Protein AF-A0A5Q3LCW6-F1 (afdb_monomer)

Nearest PDB structures (foldseek):
  4yyp-assembly1_A  TM=6.235E-01  e=3.602E-01  Homo sapiens
  2n19-assembly1_A  TM=5.054E-01  e=5.782E-01  Homo sapiens
  1q4o-assembly2_B  TM=5.234E-01  e=6.771E-01  Homo sapiens
  3p37-assembly3_C  TM=4.662E-01  e=5.782E-01  Homo sapiens
  4by2-assembly1_A  TM=3.490E-01  e=5.267E+00  Drosophila melanogaster

Secondary structure (DSSP, 8-state):
-------------------------------TTT--EEEEEETTEEEEEEEE-STT-EEEEEETTEEEEEEEEEE-SSEEEEE-TTS-EEEEETTTTEEEEE-TTPPPEEEEEEEEEE-

Sequence (119 aa):
MLNALKYGAMISFVSLFLLGTPSTTDAQVVNGYSVKTVVYSSGNTLAGVFMQVDNAGNWVESNSDGRHTFRETGRDEWSVYLLKSDGARIQLDLHTKNITITGYGNRPEVLYKVMKSFK

Foldseek 3Di:
DDDDDDDDDDDDPPPPPPPPPPPPPVPPDDAQVHWAKWWWDQPPHGFWMWGNPDPQQWIWIQGPVGIFIWGWPDTDRFWTWTAGPQGKIWICGNPVQFIWIDHDVGDIDTGIGTDDTDD

Radius of gyration: 27.97 Å; Cα contacts (8 Å, |Δi|>4): 221; chains: 1; bounding box: 71×65×67 Å

Solvent-accessible surface area (backbone atoms only — not comparable to full-atom values): 7016 Å² total; per-residue (Å²): 141,84,90,81,81,87,86,76,80,90,74,81,79,79,81,74,75,77,74,72,69,77,76,72,71,66,80,69,76,68,32,23,79,53,49,32,32,40,33,28,17,52,84,96,41,84,47,36,36,40,34,53,79,49,94,87,37,39,34,34,39,45,42,90,93,43,79,48,63,30,39,54,79,50,64,43,74,39,27,36,32,32,37,31,94,89,54,38,33,38,38,46,29,68,74,85,29,36,27,30,40,25,50,79,95,51,72,76,42,80,70,34,35,56,75,49,70,35,102

Mean predicted aligned error: 11.09 Å

pLDDT: mean 84.41, std 20.57, range [36.34, 98.75]

Structure (mmCIF, N/CA/C/O backbone):
data_AF-A0A5Q3LC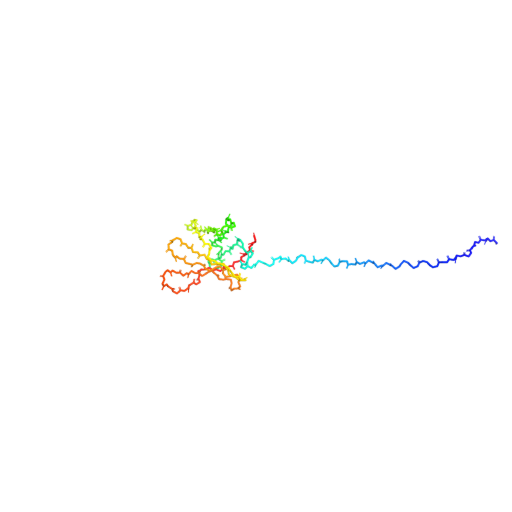W6-F1
#
_entry.id   AF-A0A5Q3LCW6-F1
#
loop_
_atom_site.group_PDB
_atom_site.id
_atom_site.type_symbol
_atom_site.label_atom_id
_atom_site.label_alt_id
_atom_site.label_comp_id
_atom_site.label_asym_id
_atom_site.label_entity_id
_atom_site.label_seq_id
_atom_site.pdbx_PDB_ins_code
_atom_site.Cartn_x
_atom_site.Cartn_y
_atom_site.Cartn_z
_atom_site.occupancy
_atom_site.B_iso_or_equiv
_atom_site.auth_seq_id
_atom_site.auth_comp_id
_atom_site.auth_asym_id
_atom_site.auth_atom_id
_atom_site.pdbx_PDB_model_num
ATOM 1 N N . MET A 1 1 ? -55.762 47.168 53.982 1.00 45.03 1 MET A N 1
ATOM 2 C CA . MET A 1 1 ? -56.514 47.283 52.716 1.00 45.03 1 MET A CA 1
ATOM 3 C C . MET A 1 1 ? -55.524 47.619 51.613 1.00 45.03 1 MET A C 1
ATOM 5 O O . MET A 1 1 ? -54.950 48.696 51.662 1.00 45.03 1 MET A O 1
ATOM 9 N N . LEU A 1 2 ? -55.274 46.693 50.684 1.00 36.34 2 LEU A N 1
ATOM 10 C CA . LEU A 1 2 ? -54.561 46.959 49.431 1.00 36.34 2 LEU A CA 1
ATOM 11 C C . LEU A 1 2 ? -55.060 45.957 48.376 1.00 36.34 2 LEU A C 1
ATOM 13 O O . LEU A 1 2 ? -55.075 44.753 48.623 1.00 36.34 2 LEU A O 1
ATOM 17 N N . ASN A 1 3 ? -55.535 46.482 47.249 1.00 43.91 3 ASN A N 1
ATOM 18 C CA . ASN A 1 3 ? -56.055 45.742 46.100 1.00 43.91 3 ASN A CA 1
ATOM 19 C C . ASN A 1 3 ? -54.913 45.174 45.249 1.00 43.91 3 ASN A C 1
ATOM 21 O O . ASN A 1 3 ? -53.976 45.912 44.961 1.00 43.91 3 ASN A O 1
ATOM 25 N N . ALA A 1 4 ? -55.067 43.950 44.729 1.00 41.31 4 ALA A N 1
ATOM 26 C CA . ALA A 1 4 ? -54.563 43.577 43.4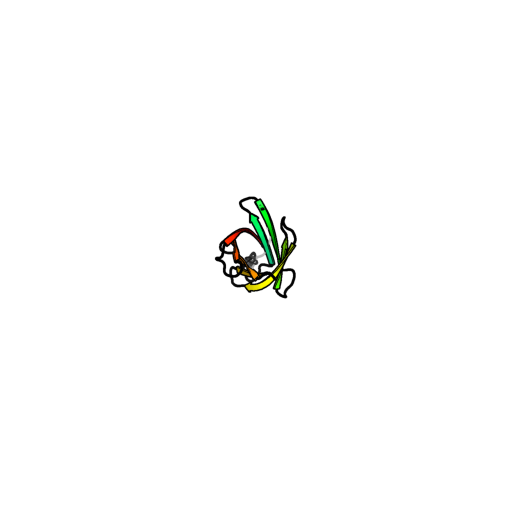02 1.00 41.31 4 ALA A CA 1
ATOM 27 C C . ALA A 1 4 ? -55.208 42.271 42.884 1.00 41.31 4 ALA A C 1
ATOM 29 O O . ALA A 1 4 ? -54.920 41.179 43.356 1.00 41.31 4 ALA A O 1
ATOM 30 N N . LEU A 1 5 ? -56.118 42.458 41.924 1.00 39.19 5 LEU A N 1
ATOM 31 C CA . LEU A 1 5 ? -56.263 41.771 40.630 1.00 39.19 5 LEU A CA 1
ATOM 32 C C . LEU A 1 5 ? -56.087 40.239 40.537 1.00 39.19 5 LEU A C 1
ATOM 34 O O . LEU A 1 5 ? -55.025 39.663 40.739 1.00 39.19 5 LEU A O 1
ATOM 38 N N . LYS A 1 6 ? -57.179 39.618 40.077 1.00 51.25 6 LYS A N 1
ATOM 39 C CA . LYS A 1 6 ? -57.312 38.233 39.621 1.00 51.25 6 LYS A CA 1
ATOM 40 C C . LYS A 1 6 ? -56.364 37.967 38.441 1.00 51.25 6 LYS A C 1
ATOM 42 O O . LYS A 1 6 ? -56.550 38.550 37.375 1.00 51.25 6 LYS A O 1
ATOM 47 N N . TYR A 1 7 ? -55.399 37.063 38.608 1.00 49.91 7 TYR A N 1
ATOM 48 C CA . TYR A 1 7 ? -54.590 36.547 37.502 1.00 49.91 7 TYR A CA 1
ATOM 49 C C . TYR A 1 7 ? -55.342 35.422 36.789 1.00 49.91 7 TYR A C 1
ATOM 51 O O . TYR A 1 7 ? -55.574 34.350 37.347 1.00 49.91 7 TYR A O 1
ATOM 59 N N .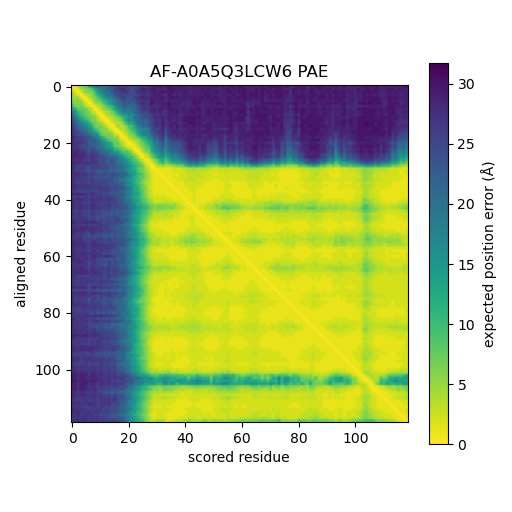 GLY A 1 8 ? -55.759 35.709 35.558 1.00 42.91 8 GLY A N 1
ATOM 60 C CA . GLY A 1 8 ? -56.212 34.725 34.588 1.00 42.91 8 GLY A CA 1
ATOM 61 C C . GLY A 1 8 ? -55.056 34.191 33.737 1.00 42.91 8 GLY A C 1
ATOM 62 O O . GLY A 1 8 ? -54.028 34.844 33.590 1.00 42.91 8 GLY A O 1
ATOM 63 N N . ALA A 1 9 ? -55.320 33.025 33.145 1.00 44.75 9 ALA A N 1
ATOM 64 C CA . ALA A 1 9 ? -54.594 32.346 32.071 1.00 44.75 9 ALA A CA 1
ATOM 65 C C . ALA A 1 9 ? -53.215 31.742 32.410 1.00 44.75 9 ALA A C 1
ATOM 67 O O . ALA A 1 9 ? -52.164 32.369 32.326 1.00 44.75 9 ALA A O 1
ATOM 68 N N . MET A 1 10 ? -53.256 30.434 32.681 1.00 47.50 10 MET A N 1
ATOM 69 C CA . MET A 1 10 ? -52.158 29.489 32.486 1.00 47.50 10 MET A CA 1
ATOM 70 C C . MET A 1 10 ? -51.644 29.559 31.042 1.00 47.50 10 MET A C 1
ATOM 72 O O . MET A 1 10 ? -52.372 29.201 30.118 1.00 47.50 10 MET A O 1
ATOM 76 N N . ILE A 1 11 ? -50.381 29.939 30.849 1.00 48.91 11 ILE A N 1
ATOM 77 C CA . ILE A 1 11 ? -49.639 29.611 29.628 1.00 48.91 11 ILE A CA 1
ATOM 78 C C . ILE A 1 11 ? -48.552 28.623 30.030 1.00 48.91 11 ILE A C 1
ATOM 80 O O . ILE A 1 11 ? -47.530 28.972 30.617 1.00 48.91 11 ILE A O 1
ATOM 84 N N . SER A 1 12 ? -48.838 27.355 29.751 1.00 43.88 12 SER A N 1
ATOM 85 C CA . SER A 1 12 ? -47.869 26.273 29.780 1.00 43.88 12 SER A CA 1
ATOM 86 C C . SER A 1 12 ? -46.845 26.529 28.675 1.00 43.88 12 SER A C 1
ATOM 88 O O . SER A 1 12 ? -47.171 26.448 27.492 1.00 43.88 12 SER A O 1
ATOM 90 N N . PHE A 1 13 ? -45.607 26.851 29.043 1.00 44.41 13 PHE A N 1
ATOM 91 C CA . PHE A 1 13 ? -44.488 26.704 28.121 1.00 44.41 13 PHE A CA 1
ATOM 92 C C . PHE A 1 13 ? -44.123 25.222 28.092 1.00 44.41 13 PHE A C 1
ATOM 94 O O . PHE A 1 13 ? -43.358 24.732 28.922 1.00 44.41 13 PHE A O 1
ATOM 101 N N . VAL A 1 14 ? -44.709 24.488 27.146 1.00 41.94 14 VAL A N 1
ATOM 102 C CA . VAL A 1 14 ? -44.170 23.192 26.736 1.00 41.94 14 VAL A CA 1
ATOM 103 C C . VAL A 1 14 ? -42.844 23.484 26.044 1.00 41.94 14 VAL A C 1
ATOM 105 O O . VAL A 1 14 ? -42.789 23.771 24.850 1.00 41.94 14 VAL A O 1
ATOM 108 N N . SER A 1 15 ? -41.763 23.457 26.816 1.00 52.25 15 SER A N 1
ATOM 109 C CA . SER A 1 15 ? -40.411 23.413 26.278 1.00 52.25 15 SER A CA 1
ATOM 110 C C . SER A 1 15 ? -40.198 22.046 25.639 1.00 52.25 15 SER A C 1
ATOM 112 O O . SER A 1 15 ? -39.693 21.128 26.279 1.00 52.25 15 SER A O 1
ATOM 114 N N . LEU A 1 16 ? -40.585 21.899 24.374 1.00 45.72 16 LEU A N 1
ATOM 115 C CA . LEU A 1 16 ? -40.095 20.807 23.546 1.00 45.72 16 LEU A CA 1
ATOM 116 C C . LEU A 1 16 ? -38.872 21.316 22.788 1.00 45.72 16 LEU A C 1
ATOM 118 O O . LEU A 1 16 ? -38.945 21.718 21.629 1.00 45.72 16 LEU A O 1
ATOM 122 N N . PHE A 1 17 ? -37.729 21.321 23.473 1.00 51.44 17 PHE A N 1
ATOM 123 C CA . PHE A 1 17 ? -36.454 21.294 22.773 1.00 51.44 17 PHE A CA 1
ATOM 124 C C . PHE A 1 17 ? -36.437 19.965 22.013 1.00 51.44 17 PHE A C 1
ATOM 126 O O . PHE A 1 17 ? -36.264 18.906 22.618 1.00 51.44 17 PHE A O 1
ATOM 133 N N . LEU A 1 18 ? -36.657 19.994 20.694 1.00 51.75 18 LEU A N 1
ATOM 134 C CA . LEU A 1 18 ? -36.159 18.916 19.853 1.00 51.75 18 LEU A CA 1
ATOM 135 C C . LEU A 1 18 ? -34.642 18.934 20.036 1.00 51.75 18 LEU A C 1
ATOM 137 O O . LEU A 1 18 ? -33.936 19.725 19.413 1.00 51.75 18 LEU A O 1
ATOM 141 N N . LEU A 1 19 ? -34.141 18.073 20.921 1.00 53.91 19 LEU A N 1
ATOM 142 C CA . LEU A 1 19 ? -32.777 17.591 20.830 1.00 53.91 19 LEU A CA 1
ATOM 143 C C . LEU A 1 19 ? -32.715 16.852 19.496 1.00 53.91 19 LEU A C 1
ATOM 145 O O . LEU A 1 19 ? -32.978 15.654 19.420 1.00 53.91 19 LEU A O 1
ATOM 149 N N . GLY A 1 20 ? -32.424 17.588 18.423 1.00 56.59 20 GLY A N 1
ATOM 150 C CA . GLY A 1 20 ? -31.795 16.990 17.267 1.00 56.59 20 GLY A CA 1
ATOM 151 C C . GLY A 1 20 ? -30.554 16.316 17.817 1.00 56.59 20 GLY A C 1
ATOM 152 O O . GLY A 1 20 ? -29.602 16.992 18.208 1.00 56.59 20 GLY A O 1
ATOM 153 N N . THR A 1 21 ? -30.601 14.993 17.957 1.00 65.19 21 THR A N 1
ATOM 154 C CA . THR A 1 21 ? -29.394 14.216 18.200 1.00 65.19 21 THR A CA 1
ATOM 155 C C . THR A 1 21 ? -28.411 14.672 17.134 1.00 65.19 21 THR A C 1
ATOM 157 O O . THR A 1 21 ? -28.810 14.673 15.961 1.00 65.19 21 THR A O 1
ATOM 160 N N . PRO A 1 22 ? -27.186 15.107 17.478 1.00 60.41 22 PRO A N 1
ATOM 161 C CA . PRO A 1 22 ? -26.196 15.324 16.445 1.00 60.41 22 PRO A CA 1
ATOM 162 C C . PRO A 1 22 ? -26.150 14.019 15.662 1.00 60.41 22 PRO A C 1
ATOM 164 O O . PRO A 1 22 ? -25.878 12.963 16.238 1.00 60.41 22 PRO A O 1
ATOM 167 N N . SER A 1 23 ? -26.511 14.069 14.378 1.00 50.25 23 SER A N 1
ATOM 168 C CA . SER A 1 23 ? -26.178 12.995 13.461 1.00 50.25 23 SER A CA 1
ATOM 169 C C . SER A 1 23 ? -24.676 12.885 13.595 1.00 50.25 23 SER A C 1
ATOM 171 O O . SER A 1 23 ? -23.955 13.798 13.190 1.00 50.25 23 SER A O 1
ATOM 173 N N . THR A 1 24 ? -24.214 11.856 14.297 1.00 44.69 24 THR A N 1
ATOM 174 C CA . THR A 1 24 ? -22.803 11.537 14.339 1.00 44.69 24 THR A CA 1
ATOM 175 C C . THR A 1 24 ? -22.486 11.314 12.878 1.00 44.69 24 THR A C 1
ATOM 177 O O . THR A 1 24 ? -22.959 10.341 12.295 1.00 44.69 24 THR A O 1
ATOM 180 N N . THR A 1 25 ? -21.850 12.294 12.235 1.00 46.66 25 THR A N 1
ATOM 181 C CA . THR A 1 25 ? -21.276 12.093 10.918 1.00 46.66 25 THR A CA 1
ATOM 182 C C . THR A 1 25 ? -20.427 10.861 11.113 1.00 46.66 25 THR A C 1
ATOM 184 O O . THR A 1 25 ? -19.483 10.911 11.906 1.00 46.66 25 THR A O 1
ATOM 187 N N . ASP A 1 26 ? -20.875 9.748 10.529 1.00 47.59 26 ASP A N 1
ATOM 188 C CA . ASP A 1 26 ? -20.173 8.479 10.531 1.00 47.59 26 ASP A CA 1
ATOM 189 C C . ASP A 1 26 ? -18.700 8.829 10.372 1.00 47.59 26 ASP A C 1
ATOM 191 O O . ASP A 1 26 ? -18.350 9.569 9.444 1.00 47.59 26 ASP A O 1
ATOM 195 N N . ALA A 1 27 ? -17.873 8.471 11.355 1.00 56.81 27 ALA A N 1
ATOM 196 C CA . ALA A 1 27 ? -16.442 8.699 11.282 1.00 56.81 27 ALA A CA 1
ATOM 197 C C . ALA A 1 27 ? -15.977 7.833 10.117 1.00 56.81 27 ALA A C 1
ATOM 199 O O . ALA A 1 27 ? -15.698 6.654 10.298 1.00 56.81 27 ALA A O 1
ATOM 200 N N . GLN A 1 28 ? -16.077 8.398 8.911 1.00 61.53 28 GLN A N 1
ATOM 201 C CA . GLN A 1 28 ? -16.490 7.642 7.744 1.00 61.53 28 GLN A CA 1
ATOM 202 C C . GLN A 1 28 ? -15.481 6.514 7.563 1.00 61.53 28 GLN A C 1
ATOM 204 O O . GLN A 1 28 ? -14.304 6.788 7.299 1.00 61.53 28 GLN A O 1
ATOM 209 N N . VAL A 1 29 ? -15.915 5.271 7.778 1.00 83.56 29 VAL A N 1
ATOM 210 C CA . VAL A 1 29 ? -15.003 4.127 7.891 1.00 83.56 29 VAL A CA 1
ATOM 211 C C . VAL A 1 29 ? -14.144 4.063 6.627 1.00 83.56 29 VAL A C 1
ATOM 213 O O . VAL A 1 29 ? -14.648 4.207 5.510 1.00 83.56 29 VAL A O 1
ATOM 216 N N . VAL A 1 30 ? -12.824 3.951 6.794 1.00 93.50 30 VAL A N 1
ATOM 217 C CA . VAL A 1 30 ? -11.904 3.788 5.661 1.00 93.50 30 VAL A CA 1
ATOM 218 C C . VAL A 1 30 ? -11.912 2.319 5.264 1.00 93.50 30 VAL A C 1
ATOM 220 O O . VAL A 1 30 ? -11.603 1.450 6.077 1.00 93.50 30 VAL A O 1
ATOM 223 N N . ASN A 1 31 ? -12.276 2.057 4.016 1.00 95.31 31 ASN A N 1
ATOM 224 C CA . ASN A 1 31 ? -12.453 0.723 3.452 1.00 95.31 31 ASN A CA 1
ATOM 225 C C . ASN A 1 31 ? -11.862 0.666 2.032 1.00 95.31 31 ASN A C 1
ATOM 227 O O . ASN A 1 31 ? -11.322 1.667 1.556 1.00 95.31 31 ASN A O 1
ATOM 231 N N . GLY A 1 32 ? -11.952 -0.478 1.349 1.00 96.12 32 GLY A N 1
ATOM 232 C CA . GLY A 1 32 ? -11.341 -0.651 0.026 1.00 96.12 32 GLY A CA 1
ATOM 233 C C . GLY A 1 32 ? -11.841 0.371 -1.002 1.00 96.12 32 GLY A C 1
ATOM 234 O O . GLY A 1 32 ? -11.042 0.924 -1.754 1.00 96.12 32 GLY A O 1
ATOM 235 N N . TYR A 1 33 ? -13.122 0.753 -0.954 1.00 95.56 33 TYR A N 1
ATOM 236 C CA . TYR A 1 33 ? -13.695 1.776 -1.841 1.00 95.56 33 TYR A CA 1
ATOM 237 C C . TYR A 1 33 ? -13.190 3.195 -1.594 1.00 95.56 33 TYR A C 1
ATOM 239 O O . TYR A 1 33 ? -13.154 3.998 -2.522 1.00 95.56 33 TYR A O 1
ATOM 247 N N . SER A 1 34 ? -12.824 3.523 -0.357 1.00 95.62 34 SER A N 1
ATOM 248 C CA . SER A 1 34 ? -12.559 4.906 0.037 1.00 95.62 34 SER A CA 1
ATOM 249 C C . SER A 1 34 ? -11.113 5.204 0.414 1.00 95.62 34 SER A C 1
ATOM 251 O O . SER A 1 34 ? -10.752 6.372 0.545 1.00 95.62 34 SER A O 1
ATOM 253 N N . VAL A 1 35 ? -10.280 4.178 0.583 1.00 97.38 35 VAL A N 1
ATOM 254 C CA . VAL A 1 35 ? -8.874 4.350 0.935 1.00 97.38 35 VAL A CA 1
ATOM 255 C C . VAL A 1 35 ? -8.086 4.999 -0.198 1.00 97.38 35 VAL A C 1
ATOM 257 O O . VAL A 1 35 ? -8.202 4.612 -1.364 1.00 97.38 35 VAL A O 1
ATOM 260 N N . LYS A 1 36 ? -7.238 5.953 0.185 1.00 97.94 36 LYS A N 1
ATOM 261 C CA . LYS A 1 36 ? -6.221 6.572 -0.671 1.00 97.94 36 LYS A CA 1
ATOM 262 C C . LYS A 1 36 ? -4.823 6.507 -0.086 1.00 97.94 36 LYS A C 1
ATOM 264 O O . LYS A 1 36 ? -3.864 6.681 -0.820 1.00 97.94 36 LYS A O 1
ATOM 269 N N . THR A 1 37 ? -4.680 6.254 1.212 1.00 98.31 37 THR A N 1
ATOM 270 C CA . THR A 1 37 ? -3.367 6.103 1.850 1.00 98.31 37 THR A CA 1
ATOM 271 C C . THR A 1 37 ? -3.362 4.895 2.775 1.00 98.31 37 THR A C 1
ATOM 273 O O . THR A 1 37 ? -4.283 4.739 3.575 1.00 98.31 37 THR A O 1
ATOM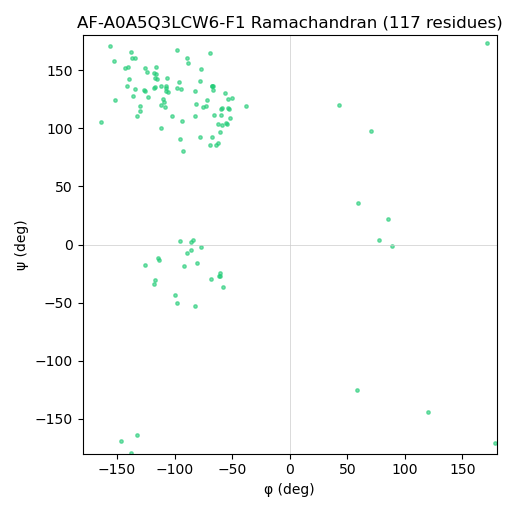 276 N N . VAL A 1 38 ? -2.317 4.068 2.703 1.00 98.50 38 VAL A N 1
ATOM 277 C CA . VAL A 1 38 ? -2.097 2.897 3.564 1.00 98.50 38 VAL A CA 1
ATOM 278 C C . VAL A 1 38 ? -0.682 2.948 4.125 1.00 98.50 38 VAL A C 1
ATOM 280 O O . VAL A 1 38 ? 0.288 2.833 3.385 1.00 98.50 38 VAL A O 1
ATOM 283 N N . VAL A 1 39 ? -0.565 3.106 5.440 1.00 98.44 39 VAL A N 1
ATOM 284 C CA . VAL A 1 39 ? 0.705 3.059 6.175 1.00 98.44 39 VAL A CA 1
ATOM 285 C C . VAL A 1 39 ? 0.917 1.645 6.696 1.00 98.44 39 VAL A C 1
ATOM 287 O O . VAL A 1 39 ? -0.009 1.068 7.275 1.00 98.44 39 VAL A O 1
ATOM 290 N N . TYR A 1 40 ? 2.120 1.097 6.530 1.00 98.44 40 TYR A N 1
ATOM 291 C CA . TYR A 1 40 ? 2.407 -0.294 6.870 1.00 98.44 40 TYR A CA 1
ATOM 292 C C . TYR A 1 40 ? 3.716 -0.491 7.642 1.00 98.44 40 TYR A C 1
ATOM 294 O O . TYR A 1 40 ? 4.615 0.354 7.624 1.00 98.44 40 TYR A O 1
ATOM 302 N N . SER A 1 41 ? 3.821 -1.639 8.314 1.00 97.62 41 SER A N 1
ATOM 303 C CA . SER A 1 41 ? 5.015 -2.084 9.031 1.00 97.62 41 SER A CA 1
ATOM 304 C C . SER A 1 41 ? 5.614 -3.363 8.453 1.00 97.62 41 SER A C 1
ATOM 306 O O . SER A 1 41 ? 4.909 -4.219 7.912 1.00 97.62 41 SER A O 1
ATOM 308 N N . SER A 1 42 ? 6.924 -3.508 8.644 1.00 94.56 42 SER A N 1
ATOM 309 C CA . SER A 1 42 ? 7.632 -4.785 8.576 1.00 94.56 42 SER A CA 1
ATOM 310 C C . SER A 1 42 ? 7.899 -5.233 10.012 1.00 94.56 42 SER A C 1
ATOM 312 O O . SER A 1 42 ? 8.610 -4.565 10.768 1.00 94.56 42 SER A O 1
ATOM 314 N N . GLY A 1 43 ? 7.222 -6.299 10.445 1.00 90.75 43 GLY A N 1
ATOM 315 C CA . GLY A 1 43 ? 7.122 -6.629 11.868 1.00 90.75 43 GLY A CA 1
ATOM 316 C C . GLY A 1 43 ? 6.499 -5.477 12.669 1.00 90.75 43 GLY A C 1
ATOM 317 O O . GLY A 1 43 ? 5.417 -4.992 12.332 1.00 90.75 43 GLY A O 1
ATOM 318 N N . ASN A 1 44 ? 7.202 -5.021 13.709 1.00 89.12 44 ASN A N 1
ATOM 319 C CA . ASN A 1 44 ? 6.754 -3.937 14.595 1.00 89.12 44 ASN A CA 1
ATOM 320 C C . ASN A 1 44 ? 7.294 -2.550 14.202 1.00 89.12 44 ASN A C 1
ATOM 322 O O . ASN A 1 44 ? 7.039 -1.576 14.908 1.00 89.12 44 ASN A O 1
ATOM 326 N N . THR A 1 45 ? 8.034 -2.448 13.096 1.00 94.19 45 THR A N 1
ATOM 327 C CA . THR A 1 45 ? 8.676 -1.201 12.669 1.00 94.19 45 THR A CA 1
ATOM 328 C C . THR A 1 45 ? 7.960 -0.623 11.458 1.00 94.19 45 THR A C 1
ATOM 330 O O . THR A 1 45 ? 7.697 -1.330 10.485 1.00 94.19 45 THR A O 1
ATOM 333 N N . LEU A 1 46 ? 7.657 0.676 11.511 1.00 96.44 46 LEU A N 1
ATOM 334 C CA . LEU A 1 46 ? 7.122 1.431 10.379 1.00 96.44 46 LEU A CA 1
ATOM 335 C C . LEU A 1 46 ? 8.042 1.264 9.160 1.00 96.44 46 LEU A C 1
ATOM 337 O O . LEU A 1 46 ? 9.234 1.541 9.262 1.00 96.44 46 LEU A O 1
ATOM 341 N N . ALA A 1 47 ? 7.491 0.818 8.031 1.00 97.06 47 ALA A N 1
ATOM 342 C CA . ALA A 1 47 ? 8.284 0.447 6.857 1.00 97.06 47 ALA A CA 1
ATOM 343 C C . ALA A 1 47 ? 7.983 1.305 5.623 1.00 97.06 47 ALA A C 1
ATOM 345 O O . ALA A 1 47 ? 8.898 1.609 4.860 1.00 97.06 47 ALA A O 1
ATOM 346 N N . GLY A 1 48 ? 6.738 1.748 5.439 1.00 98.25 48 GLY A N 1
ATOM 347 C CA . GLY A 1 48 ? 6.413 2.583 4.291 1.00 98.25 48 GLY A CA 1
ATOM 348 C C . GLY A 1 48 ? 4.950 2.979 4.186 1.00 98.25 48 GLY A C 1
ATOM 349 O O . GLY A 1 48 ? 4.144 2.788 5.106 1.00 98.25 48 GLY A O 1
ATOM 350 N N . VAL A 1 49 ? 4.628 3.575 3.040 1.00 98.56 49 VAL A N 1
ATOM 351 C CA . VAL A 1 49 ? 3.295 4.078 2.713 1.00 98.56 49 VAL A CA 1
ATOM 352 C C . VAL A 1 49 ? 2.955 3.824 1.248 1.00 98.56 49 VAL A C 1
ATOM 354 O O . VAL A 1 49 ? 3.770 4.084 0.368 1.00 98.56 49 VAL A O 1
ATOM 357 N N . PHE A 1 50 ? 1.732 3.363 0.994 1.00 98.75 50 PHE A N 1
ATOM 358 C CA . PHE A 1 50 ? 1.085 3.428 -0.316 1.00 98.75 50 PHE A CA 1
ATOM 359 C C . PHE A 1 50 ? 0.158 4.641 -0.360 1.00 98.75 50 PHE A C 1
ATOM 361 O O . PHE A 1 50 ? -0.619 4.8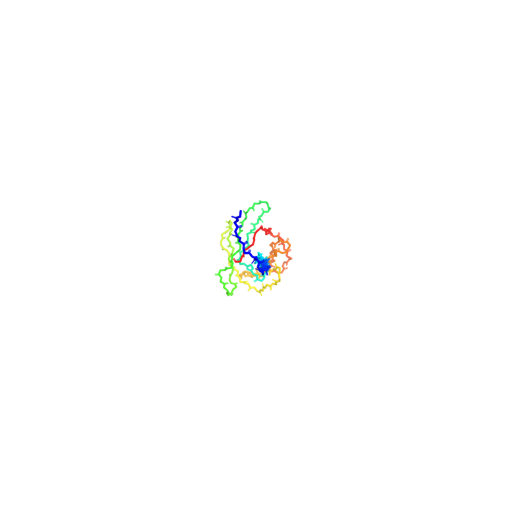50 0.572 1.00 98.75 50 PHE A O 1
ATOM 368 N N . MET A 1 51 ? 0.209 5.413 -1.441 1.00 98.62 51 MET A N 1
ATOM 369 C CA . MET A 1 51 ? -0.625 6.593 -1.657 1.00 98.62 51 MET A CA 1
ATOM 370 C C . MET A 1 51 ? -1.168 6.620 -3.086 1.00 98.62 51 MET A C 1
ATOM 372 O O . MET A 1 51 ? -0.407 6.529 -4.051 1.00 98.62 51 MET A O 1
ATOM 376 N N . GLN A 1 52 ? -2.481 6.777 -3.219 1.00 98.38 52 GLN A N 1
ATOM 377 C CA . GLN A 1 52 ? -3.148 7.048 -4.481 1.00 98.38 52 GLN A CA 1
ATOM 378 C C . GLN A 1 52 ? -2.855 8.492 -4.882 1.00 98.38 52 GLN A C 1
ATOM 380 O O . GLN A 1 52 ? -3.181 9.424 -4.148 1.00 98.38 52 GLN A O 1
ATOM 385 N N . VAL A 1 53 ? -2.216 8.683 -6.033 1.00 97.25 53 VAL A N 1
ATOM 386 C CA . VAL A 1 53 ? -1.773 10.014 -6.473 1.00 97.25 53 VAL A CA 1
ATOM 387 C C . VAL A 1 53 ? -2.807 10.732 -7.334 1.00 97.25 53 VAL A C 1
ATOM 389 O O . VAL A 1 53 ? -2.747 11.952 -7.457 1.00 97.25 53 VAL A O 1
ATOM 392 N N . ASP A 1 54 ? -3.765 10.002 -7.906 1.00 94.06 54 ASP A N 1
ATOM 393 C CA . ASP A 1 54 ? -4.860 10.564 -8.691 1.00 94.06 54 ASP A CA 1
ATOM 394 C C . ASP A 1 54 ? -6.101 9.653 -8.734 1.00 94.06 54 ASP A C 1
ATOM 396 O O . ASP A 1 54 ? -6.088 8.486 -8.334 1.00 94.06 54 ASP A O 1
ATOM 400 N N . ASN A 1 55 ? -7.196 10.191 -9.273 1.00 91.88 55 ASN A N 1
ATOM 401 C CA . ASN A 1 55 ? -8.442 9.447 -9.473 1.00 91.88 55 ASN A CA 1
ATOM 402 C C . ASN A 1 55 ? -8.394 8.489 -10.681 1.00 91.88 55 ASN A C 1
ATOM 404 O O . ASN A 1 55 ? -9.372 7.793 -10.929 1.00 91.88 55 ASN A O 1
ATOM 408 N N . ALA A 1 56 ? -7.289 8.447 -11.436 1.00 92.56 56 ALA A N 1
ATOM 409 C CA . ALA A 1 56 ? -7.106 7.521 -12.556 1.00 92.56 56 ALA A CA 1
ATOM 410 C C . ALA A 1 56 ? -6.560 6.153 -12.103 1.00 92.56 56 ALA A C 1
ATOM 412 O O . ALA A 1 56 ? -6.323 5.278 -12.935 1.00 92.56 56 ALA A O 1
ATOM 413 N N . GLY A 1 57 ? -6.371 5.962 -10.792 1.00 95.12 57 GLY A N 1
ATOM 414 C CA . GLY A 1 57 ? -5.912 4.703 -10.212 1.00 95.12 57 GLY A CA 1
ATOM 415 C C . GLY A 1 57 ? -4.392 4.565 -10.200 1.00 95.12 57 GLY A C 1
ATOM 416 O O . GLY A 1 57 ? -3.886 3.446 -10.136 1.00 95.12 57 GLY A O 1
ATOM 417 N N . ASN A 1 58 ? -3.640 5.666 -10.267 1.00 98.19 58 ASN A N 1
ATOM 418 C CA . ASN A 1 58 ? -2.195 5.608 -10.076 1.00 98.19 58 ASN A CA 1
ATOM 419 C C . ASN A 1 58 ? -1.859 5.612 -8.581 1.00 98.19 58 ASN A C 1
ATOM 421 O O . ASN A 1 58 ? -2.340 6.450 -7.815 1.00 98.19 58 ASN A O 1
ATOM 425 N N . TRP A 1 59 ? -0.993 4.686 -8.177 1.00 98.75 59 TRP A N 1
ATOM 426 C CA . TRP A 1 59 ? -0.527 4.532 -6.804 1.00 98.75 59 TRP A CA 1
ATOM 427 C C . TRP A 1 59 ? 0.993 4.596 -6.734 1.00 98.75 59 TRP A C 1
ATOM 429 O O . TRP A 1 59 ? 1.708 4.179 -7.649 1.00 98.75 59 TRP A O 1
ATOM 439 N N . VAL A 1 60 ? 1.487 5.114 -5.616 1.00 98.62 60 VAL A N 1
ATOM 440 C CA . VAL A 1 60 ? 2.907 5.206 -5.299 1.00 98.62 60 VAL A CA 1
ATOM 441 C C . VAL A 1 60 ? 3.162 4.561 -3.952 1.00 98.62 60 VAL A C 1
ATOM 443 O O . VAL A 1 60 ? 2.487 4.881 -2.980 1.00 98.62 60 VAL A O 1
ATOM 446 N N . GLU A 1 61 ? 4.176 3.711 -3.889 1.00 98.56 61 GLU A N 1
ATOM 447 C CA . GLU A 1 61 ? 4.788 3.288 -2.636 1.00 98.56 61 GLU A CA 1
ATOM 448 C C . GLU A 1 61 ? 6.024 4.140 -2.355 1.00 98.56 61 GLU A C 1
ATOM 450 O O . GLU A 1 61 ? 6.784 4.468 -3.270 1.00 98.56 61 GLU A O 1
ATOM 455 N N . SER A 1 62 ? 6.224 4.517 -1.098 1.00 98.44 62 SER A N 1
ATOM 456 C CA . SER A 1 62 ? 7.461 5.125 -0.607 1.00 98.44 62 SER A CA 1
ATOM 457 C C . SER A 1 62 ? 7.918 4.387 0.645 1.00 98.44 62 SER A C 1
ATOM 459 O O . SER A 1 62 ? 7.188 4.332 1.637 1.00 98.44 62 SER A O 1
ATOM 461 N N . ASN A 1 63 ? 9.112 3.806 0.576 1.00 97.00 63 ASN A N 1
ATOM 462 C CA . ASN A 1 63 ? 9.726 3.003 1.631 1.00 97.00 63 ASN A CA 1
ATOM 463 C C . ASN A 1 63 ? 11.258 3.190 1.618 1.00 97.00 63 ASN A C 1
ATOM 465 O O . ASN A 1 63 ? 11.771 4.092 0.950 1.00 97.00 63 ASN A O 1
ATOM 469 N N . SER A 1 64 ? 11.996 2.367 2.369 1.00 95.19 64 SER A N 1
ATOM 470 C CA . SER A 1 64 ? 13.467 2.419 2.425 1.00 95.19 64 SER A CA 1
ATOM 471 C C . SER A 1 64 ? 14.157 2.164 1.084 1.00 95.19 64 SER A C 1
ATOM 473 O O . SER A 1 64 ? 15.259 2.663 0.868 1.00 95.19 64 SER A O 1
ATOM 475 N N . ASP A 1 65 ? 13.513 1.411 0.193 1.00 93.19 65 ASP A N 1
ATOM 476 C CA . ASP A 1 65 ? 14.075 0.974 -1.088 1.00 93.19 65 ASP A CA 1
ATOM 477 C C . ASP A 1 65 ? 13.802 2.002 -2.200 1.00 93.19 65 ASP A C 1
ATOM 479 O O . ASP A 1 65 ? 14.337 1.914 -3.308 1.00 93.19 65 ASP A O 1
ATOM 483 N N . GLY A 1 66 ? 13.003 3.024 -1.885 1.00 95.44 66 GLY A N 1
ATOM 484 C CA . GLY A 1 66 ? 12.741 4.179 -2.722 1.00 95.44 66 GLY A CA 1
ATOM 485 C C . GLY A 1 66 ? 11.266 4.319 -3.071 1.00 95.44 66 GLY A C 1
ATOM 486 O O . GLY A 1 66 ? 10.373 4.096 -2.253 1.00 95.44 66 GLY A O 1
ATOM 487 N N . ARG A 1 67 ? 11.016 4.784 -4.299 1.00 97.38 67 ARG A N 1
ATOM 488 C CA . ARG A 1 67 ? 9.674 5.067 -4.808 1.00 97.38 67 ARG A CA 1
ATOM 489 C C . ARG A 1 67 ? 9.289 4.047 -5.871 1.00 97.38 67 ARG A C 1
ATOM 491 O O . ARG A 1 67 ? 9.969 3.933 -6.890 1.00 97.38 67 ARG A O 1
ATOM 498 N N . HIS A 1 68 ? 8.155 3.380 -5.686 1.00 97.25 68 HIS A N 1
ATOM 499 C CA . HIS A 1 68 ? 7.605 2.434 -6.659 1.00 97.25 68 HIS A CA 1
ATOM 500 C C . HIS A 1 68 ? 6.239 2.902 -7.153 1.00 97.25 68 HIS A C 1
ATOM 502 O O . HIS A 1 68 ? 5.501 3.559 -6.424 1.00 97.25 68 HIS A O 1
ATOM 508 N N . THR A 1 69 ? 5.913 2.604 -8.410 1.00 98.19 69 THR A N 1
ATOM 509 C CA . THR A 1 69 ? 4.651 3.018 -9.039 1.00 98.19 69 THR A CA 1
ATOM 510 C C . THR A 1 69 ? 3.824 1.805 -9.417 1.00 98.19 69 THR A C 1
ATOM 512 O O . THR A 1 69 ? 4.358 0.780 -9.844 1.00 98.19 69 THR A O 1
ATOM 515 N N . PHE A 1 70 ? 2.512 1.942 -9.263 1.00 98.50 70 PHE A N 1
ATOM 516 C CA . PHE A 1 70 ? 1.555 0.884 -9.528 1.00 98.50 70 PHE A CA 1
ATOM 517 C C . PHE A 1 70 ? 0.307 1.451 -10.192 1.00 98.50 70 PHE A C 1
ATOM 519 O O . PHE A 1 70 ? -0.063 2.609 -9.986 1.00 98.50 70 PHE A O 1
ATOM 526 N N . ARG A 1 71 ? -0.360 0.600 -10.965 1.00 98.56 71 ARG A N 1
ATOM 527 C CA . ARG A 1 71 ? -1.690 0.854 -11.512 1.00 98.56 71 ARG A CA 1
ATOM 528 C C . ARG A 1 71 ? -2.697 0.026 -10.742 1.00 98.56 71 ARG A C 1
ATOM 530 O O . ARG A 1 71 ? -2.501 -1.173 -10.561 1.00 98.56 71 ARG A O 1
ATOM 537 N N . GLU A 1 72 ? -3.769 0.652 -10.304 1.00 98.44 72 GLU A N 1
ATOM 538 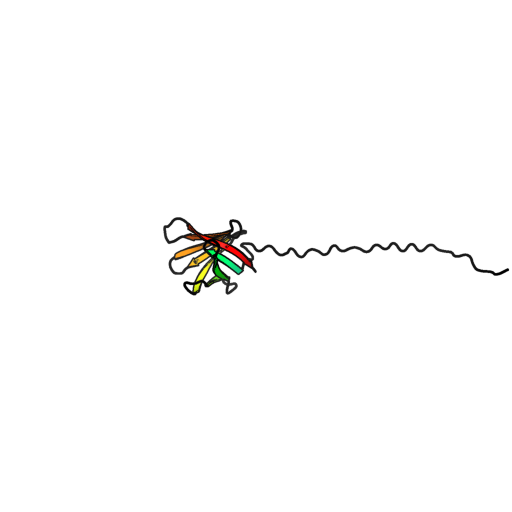C CA . GLU A 1 72 ? -4.904 -0.059 -9.748 1.00 98.44 72 GLU A CA 1
ATOM 539 C C . GLU A 1 72 ? -5.605 -0.872 -10.835 1.00 98.44 72 GLU A C 1
ATOM 541 O O . GLU A 1 72 ? -5.814 -0.411 -11.956 1.00 98.44 72 GLU A O 1
ATOM 546 N N . THR A 1 73 ? -5.954 -2.104 -10.490 1.00 98.31 73 THR A N 1
ATOM 547 C CA . THR A 1 73 ? -6.666 -3.046 -11.365 1.00 98.31 73 THR A CA 1
ATOM 548 C C . THR A 1 73 ? -8.071 -3.354 -10.862 1.00 98.31 73 THR A C 1
ATOM 550 O O . THR A 1 73 ? -8.888 -3.887 -11.607 1.00 98.31 73 THR A O 1
ATOM 553 N N . GLY A 1 74 ? -8.367 -2.987 -9.616 1.00 98.19 74 GLY A N 1
ATOM 554 C CA . GLY A 1 74 ? -9.683 -3.089 -9.015 1.00 98.19 74 GLY A CA 1
ATOM 555 C C . GLY A 1 74 ? -9.638 -2.794 -7.522 1.00 98.19 74 GLY A C 1
ATOM 556 O O . GLY A 1 74 ? -8.568 -2.680 -6.917 1.00 98.19 74 GLY A O 1
ATOM 557 N N . ARG A 1 75 ? -10.825 -2.726 -6.927 1.00 98.19 75 ARG A N 1
ATOM 558 C CA . ARG A 1 75 ? -11.038 -2.651 -5.483 1.00 98.19 75 ARG A CA 1
ATOM 559 C C . ARG A 1 75 ? -12.391 -3.252 -5.126 1.00 98.19 75 ARG A C 1
ATOM 561 O O . ARG A 1 75 ? -13.281 -3.315 -5.972 1.00 98.19 75 ARG A O 1
ATOM 568 N N . ASP A 1 76 ? -12.533 -3.661 -3.878 1.00 98.00 76 ASP A N 1
ATOM 569 C CA . ASP A 1 76 ? -13.790 -4.124 -3.294 1.00 98.00 76 ASP A CA 1
ATOM 570 C C . ASP A 1 76 ? -14.019 -3.446 -1.933 1.00 98.00 76 ASP A C 1
ATOM 572 O O . ASP A 1 76 ? -13.417 -2.414 -1.627 1.00 98.00 76 ASP A O 1
ATOM 576 N N . GLU A 1 77 ? -14.922 -3.984 -1.114 1.00 97.69 77 GLU A N 1
ATOM 577 C CA . GLU A 1 77 ? -15.215 -3.421 0.204 1.00 97.69 77 GLU A CA 1
ATOM 578 C C . GLU A 1 77 ? -13.987 -3.407 1.127 1.00 97.69 77 GLU A C 1
ATOM 580 O O . GLU A 1 77 ? -13.875 -2.538 1.991 1.00 97.69 77 GLU A O 1
ATOM 585 N N . TRP A 1 78 ? -13.028 -4.311 0.940 1.00 97.62 78 TRP A N 1
ATOM 586 C CA . TRP A 1 78 ? -11.920 -4.532 1.871 1.00 97.62 78 TRP A CA 1
ATOM 587 C C . TRP A 1 78 ? -10.552 -4.242 1.271 1.00 97.62 78 TRP A C 1
ATOM 589 O O . TRP A 1 78 ? -9.642 -3.843 2.000 1.00 97.62 78 TRP A O 1
ATOM 599 N N . SER A 1 79 ? -10.404 -4.438 -0.036 1.00 98.44 79 SER A N 1
ATOM 600 C CA . SER A 1 79 ? -9.107 -4.502 -0.694 1.00 98.44 79 SER A CA 1
ATOM 601 C C . SER A 1 79 ? -8.969 -3.529 -1.854 1.00 98.44 79 SER A C 1
ATOM 603 O O . SER A 1 79 ? -9.933 -3.214 -2.550 1.00 98.44 79 SER A O 1
ATOM 605 N N . VAL A 1 80 ? -7.725 -3.117 -2.101 1.00 98.69 80 VAL A N 1
ATOM 606 C CA . VAL A 1 80 ? -7.289 -2.497 -3.360 1.00 98.69 80 VAL A CA 1
ATOM 607 C C . VAL A 1 80 ? -6.248 -3.401 -4.015 1.00 98.69 80 VAL A C 1
ATOM 609 O O . VAL A 1 80 ? -5.341 -3.894 -3.341 1.00 98.69 80 VAL A O 1
ATOM 612 N N . TYR A 1 81 ? -6.366 -3.607 -5.325 1.00 98.50 81 TYR A N 1
ATOM 613 C CA . TYR A 1 81 ? -5.498 -4.486 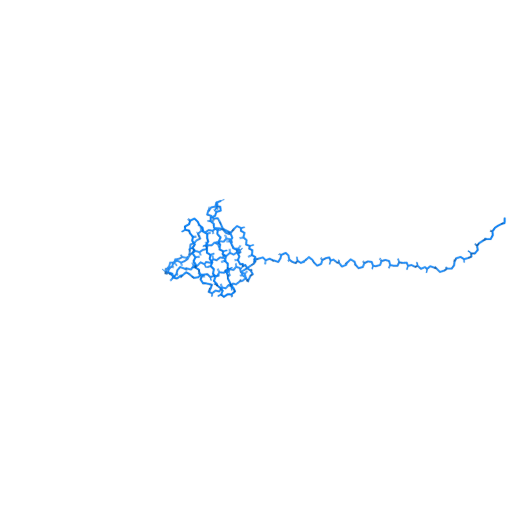-6.104 1.00 98.50 81 TYR A CA 1
ATOM 614 C C . TYR A 1 81 ? -4.631 -3.672 -7.058 1.00 98.50 81 TYR A C 1
ATOM 616 O O . TYR A 1 81 ? -5.136 -2.980 -7.945 1.00 98.50 81 TYR A O 1
ATOM 624 N N . LEU A 1 82 ? -3.317 -3.780 -6.906 1.00 98.50 82 LEU A N 1
ATOM 625 C CA . LEU A 1 82 ? -2.335 -3.001 -7.648 1.00 98.50 82 LEU A CA 1
ATOM 626 C C . LEU A 1 82 ? -1.461 -3.904 -8.524 1.00 98.50 82 LEU A C 1
ATOM 628 O O . LEU A 1 82 ? -1.123 -5.024 -8.144 1.00 98.50 82 LEU A O 1
ATOM 632 N N . LEU A 1 83 ? -1.055 -3.390 -9.680 1.00 97.69 83 LEU A N 1
ATOM 633 C CA . LEU A 1 83 ? -0.149 -4.036 -10.622 1.00 97.69 83 LEU A CA 1
ATOM 634 C C . LEU A 1 83 ? 1.057 -3.133 -10.887 1.00 97.69 83 LEU A C 1
ATOM 636 O O . LEU A 1 83 ? 0.911 -1.971 -11.276 1.00 97.69 83 LEU A O 1
ATOM 640 N N . LYS A 1 84 ? 2.252 -3.688 -10.707 1.00 95.88 84 LYS A N 1
ATOM 641 C CA . LYS A 1 84 ? 3.519 -3.064 -11.090 1.00 95.88 84 LYS A CA 1
ATOM 642 C C . LYS A 1 84 ? 3.860 -3.415 -12.541 1.00 95.88 84 LYS A C 1
ATOM 644 O O . LYS A 1 84 ? 3.412 -4.430 -13.072 1.00 95.88 84 LYS A O 1
ATOM 649 N N . SER A 1 85 ? 4.668 -2.582 -13.193 1.00 93.69 85 SER A N 1
ATOM 650 C CA . SER A 1 85 ? 5.073 -2.775 -14.595 1.00 93.69 85 SER A CA 1
ATOM 651 C C . SER A 1 85 ? 5.842 -4.076 -14.861 1.00 93.69 85 SER A C 1
ATOM 653 O O . SER A 1 85 ? 5.806 -4.572 -15.982 1.00 93.69 85 SER A O 1
ATOM 655 N N . ASP A 1 86 ? 6.504 -4.640 -13.849 1.00 91.81 86 ASP A N 1
ATOM 656 C CA . ASP A 1 86 ? 7.219 -5.924 -13.917 1.00 91.81 86 ASP A CA 1
ATOM 657 C C . ASP A 1 86 ? 6.307 -7.150 -13.700 1.00 91.81 86 ASP A C 1
ATOM 659 O O . ASP A 1 86 ? 6.779 -8.285 -13.669 1.00 91.81 86 ASP A O 1
ATOM 663 N N . GLY A 1 87 ? 4.993 -6.940 -13.565 1.00 93.50 87 GLY A N 1
ATOM 664 C CA . GLY A 1 87 ? 4.003 -8.001 -13.396 1.00 93.50 87 GLY A CA 1
ATOM 665 C C . GLY A 1 87 ? 3.737 -8.408 -11.945 1.00 93.50 87 GLY A C 1
ATOM 666 O O . GLY A 1 87 ? 2.870 -9.260 -11.720 1.00 93.50 87 GLY A O 1
ATOM 667 N N . ALA A 1 88 ? 4.425 -7.811 -10.963 1.00 94.12 88 ALA A N 1
ATOM 668 C CA . ALA A 1 88 ? 4.120 -8.026 -9.553 1.00 94.12 88 ALA A CA 1
ATOM 669 C C . ALA A 1 88 ? 2.740 -7.451 -9.199 1.00 94.12 88 ALA A C 1
ATOM 671 O O . ALA A 1 88 ? 2.406 -6.316 -9.552 1.00 94.12 88 ALA A O 1
ATOM 672 N N . ARG A 1 89 ? 1.935 -8.241 -8.484 1.00 97.19 89 ARG A N 1
ATOM 673 C CA . ARG A 1 89 ? 0.612 -7.842 -7.991 1.00 97.19 89 ARG A CA 1
ATOM 674 C C . ARG A 1 89 ? 0.664 -7.616 -6.492 1.00 97.19 89 ARG A C 1
ATOM 676 O O . ARG A 1 89 ? 1.237 -8.437 -5.781 1.00 97.19 89 ARG A O 1
ATOM 683 N N . ILE A 1 90 ? 0.047 -6.537 -6.030 1.00 98.12 90 ILE A N 1
ATOM 684 C CA . ILE A 1 90 ? -0.089 -6.206 -4.612 1.00 98.12 90 ILE A CA 1
ATOM 685 C C . ILE A 1 90 ? -1.569 -6.177 -4.253 1.00 98.12 90 ILE A C 1
ATOM 687 O O . ILE A 1 90 ? -2.373 -5.584 -4.971 1.00 98.12 90 ILE A O 1
ATOM 691 N N . GLN A 1 91 ? -1.921 -6.784 -3.127 1.00 98.56 91 GLN A N 1
ATOM 692 C CA . GLN A 1 91 ? -3.218 -6.606 -2.488 1.00 98.56 91 GLN A CA 1
ATOM 693 C C . GLN A 1 91 ? -3.027 -5.807 -1.203 1.00 98.56 91 GLN A C 1
ATOM 695 O O . GLN A 1 91 ? -2.277 -6.224 -0.321 1.00 98.56 91 GLN A O 1
ATOM 700 N N . LEU A 1 92 ? -3.722 -4.677 -1.096 1.00 98.62 92 LEU A N 1
ATOM 701 C CA . LEU A 1 92 ? -3.838 -3.898 0.132 1.00 98.62 92 LEU A CA 1
ATOM 702 C C . LEU A 1 92 ? -5.129 -4.318 0.846 1.00 98.62 92 LEU A C 1
ATOM 704 O O . LEU A 1 92 ? -6.181 -3.757 0.556 1.00 98.62 92 LEU A O 1
ATOM 708 N N . ASP A 1 93 ? -5.070 -5.307 1.742 1.00 98.31 93 ASP A N 1
ATOM 709 C CA . ASP A 1 93 ? -6.244 -5.822 2.459 1.00 98.31 93 ASP A CA 1
ATOM 710 C C . ASP A 1 93 ? -6.416 -5.107 3.810 1.00 98.31 93 ASP A C 1
ATOM 712 O O . ASP A 1 93 ? -5.686 -5.337 4.784 1.00 98.31 93 ASP A O 1
ATOM 716 N N . LEU A 1 94 ? -7.413 -4.222 3.876 1.00 97.69 94 LEU A N 1
ATOM 717 C CA . LEU A 1 94 ? -7.727 -3.444 5.072 1.00 97.69 94 LEU A CA 1
ATOM 718 C C . LEU A 1 94 ? -8.539 -4.223 6.109 1.00 97.69 94 LEU A C 1
ATOM 720 O O . LEU A 1 94 ? -8.601 -3.776 7.258 1.00 97.69 94 LEU A O 1
ATOM 724 N N . HIS A 1 95 ? -9.149 -5.347 5.731 1.00 96.62 95 HIS A N 1
ATOM 725 C CA . HIS A 1 95 ? -9.932 -6.195 6.623 1.00 96.62 95 HIS A CA 1
ATOM 726 C C . HIS A 1 95 ? -9.011 -7.122 7.421 1.00 96.62 95 HIS A C 1
ATOM 728 O O . HIS A 1 95 ? -9.030 -7.090 8.651 1.00 96.62 95 HIS A O 1
ATOM 734 N N . THR A 1 96 ? -8.127 -7.867 6.748 1.00 97.38 96 THR A N 1
ATOM 735 C CA . THR A 1 96 ? -7.165 -8.761 7.425 1.00 97.38 96 THR A CA 1
ATOM 736 C C . THR A 1 96 ? -5.869 -8.064 7.852 1.00 97.38 96 THR A C 1
ATOM 738 O O . THR A 1 96 ? -5.032 -8.667 8.528 1.00 97.38 96 THR A O 1
ATOM 741 N N . LYS A 1 97 ? -5.710 -6.782 7.492 1.00 97.69 97 LYS A N 1
ATOM 742 C CA . LYS A 1 97 ? -4.534 -5.941 7.776 1.00 97.69 97 LYS A CA 1
ATOM 743 C C . LYS A 1 97 ? -3.238 -6.495 7.185 1.00 97.69 97 LYS A C 1
ATOM 745 O O . LYS A 1 97 ? -2.170 -6.343 7.780 1.00 97.69 97 LYS A O 1
ATOM 750 N N . ASN A 1 98 ? -3.322 -7.102 6.007 1.00 98.00 98 ASN A N 1
ATOM 751 C CA . ASN A 1 98 ? -2.180 -7.667 5.298 1.00 98.00 98 ASN A CA 1
ATOM 752 C C . ASN A 1 98 ? -1.934 -6.930 3.986 1.00 98.00 98 ASN A C 1
ATOM 754 O O . ASN A 1 98 ? -2.867 -6.570 3.272 1.00 98.00 98 ASN A O 1
ATOM 758 N N . ILE A 1 99 ? -0.660 -6.753 3.659 1.00 98.12 99 ILE A N 1
ATOM 759 C CA . ILE A 1 99 ? -0.232 -6.412 2.309 1.00 98.12 99 ILE A CA 1
ATOM 760 C C . ILE A 1 99 ? 0.438 -7.643 1.729 1.00 98.12 99 ILE A C 1
ATOM 762 O O . ILE A 1 99 ? 1.443 -8.118 2.263 1.00 98.12 99 ILE A O 1
ATOM 766 N N . THR A 1 100 ? -0.138 -8.154 0.650 1.00 97.88 100 THR A N 1
ATOM 767 C CA . THR A 1 100 ? 0.289 -9.401 0.018 1.00 97.88 100 THR A CA 1
ATOM 768 C C . THR A 1 100 ? 0.893 -9.095 -1.340 1.00 97.88 100 THR A C 1
ATOM 770 O O . THR A 1 100 ? 0.321 -8.315 -2.100 1.00 97.88 100 THR A O 1
ATOM 773 N N . ILE A 1 101 ? 2.020 -9.724 -1.662 1.00 95.62 101 ILE A N 1
ATOM 774 C CA . ILE A 1 101 ? 2.636 -9.681 -2.987 1.00 95.62 101 ILE A CA 1
ATOM 775 C C . ILE A 1 101 ? 2.441 -11.013 -3.703 1.00 95.62 101 ILE A C 1
ATOM 777 O O . ILE A 1 101 ? 2.459 -12.082 -3.101 1.00 95.62 101 ILE A O 1
ATOM 781 N N . THR A 1 102 ? 2.229 -10.965 -5.012 1.00 94.00 102 THR A N 1
ATOM 782 C CA . THR A 1 102 ? 2.233 -12.140 -5.883 1.00 94.00 102 THR A CA 1
ATOM 783 C C . THR A 1 102 ? 3.082 -11.833 -7.108 1.00 94.00 102 THR A C 1
ATOM 785 O O . THR A 1 102 ? 2.709 -11.011 -7.949 1.00 94.00 102 THR A O 1
ATOM 788 N N . GLY A 1 103 ? 4.242 -12.484 -7.202 1.00 84.56 103 GLY A N 1
ATOM 789 C CA . GLY A 1 103 ? 5.061 -12.464 -8.414 1.00 84.56 103 GLY A CA 1
ATOM 790 C C . GLY A 1 103 ? 4.400 -13.238 -9.559 1.00 84.56 103 GLY A C 1
ATOM 791 O O . GLY A 1 103 ? 3.470 -14.019 -9.346 1.00 84.56 103 GLY A O 1
ATOM 792 N N . TYR A 1 104 ? 4.874 -13.040 -10.788 1.00 68.44 104 TYR A N 1
ATOM 793 C CA . TYR A 1 104 ? 4.342 -13.750 -11.952 1.00 68.44 104 TYR A CA 1
ATOM 794 C C . TYR A 1 104 ? 4.471 -15.276 -11.780 1.00 68.44 104 TYR A C 1
ATOM 796 O O . TYR A 1 104 ? 5.576 -15.792 -11.655 1.00 68.44 104 TYR A O 1
ATOM 804 N N . GLY A 1 105 ? 3.339 -15.992 -11.758 1.00 66.50 105 GLY A N 1
ATOM 805 C CA . GLY A 1 105 ? 3.292 -17.454 -11.593 1.00 66.50 105 GLY A CA 1
ATOM 806 C C . GLY A 1 105 ? 3.508 -17.972 -10.163 1.00 66.50 105 GLY A C 1
ATOM 807 O O . GLY A 1 105 ? 3.530 -19.184 -9.964 1.00 66.50 105 GLY A O 1
ATOM 808 N N . ASN A 1 106 ? 3.641 -17.085 -9.174 1.00 80.88 106 ASN A N 1
ATOM 809 C CA . ASN A 1 106 ? 3.934 -17.455 -7.788 1.00 80.88 106 ASN A CA 1
ATOM 810 C C . ASN A 1 106 ? 2.677 -17.510 -6.911 1.00 80.88 106 ASN A C 1
ATOM 812 O O . ASN A 1 106 ? 1.601 -17.043 -7.288 1.00 80.88 106 ASN A O 1
ATOM 816 N N . ARG A 1 107 ? 2.825 -18.087 -5.713 1.00 89.50 107 ARG A N 1
ATOM 817 C CA . ARG A 1 107 ? 1.792 -18.046 -4.670 1.00 89.50 107 ARG A CA 1
ATOM 818 C C . 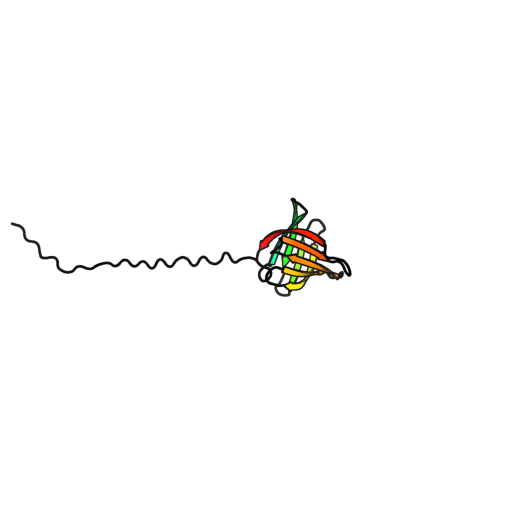ARG A 1 107 ? 1.801 -16.666 -3.988 1.00 89.50 107 ARG A C 1
ATOM 820 O O . ARG A 1 107 ? 2.860 -16.043 -3.935 1.00 89.50 107 ARG A O 1
ATOM 827 N N . PRO A 1 108 ? 0.661 -16.189 -3.465 1.00 91.50 108 PRO A N 1
ATOM 828 C CA . PRO A 1 108 ? 0.626 -14.954 -2.691 1.00 91.50 108 PRO A CA 1
ATOM 829 C C . PRO A 1 108 ? 1.384 -15.083 -1.363 1.00 91.50 108 PRO A C 1
ATOM 831 O O . PRO A 1 108 ? 1.213 -16.072 -0.648 1.00 91.50 108 PRO A O 1
ATOM 834 N N . GLU A 1 109 ? 2.168 -14.064 -1.015 1.00 94.06 109 GLU A N 1
ATOM 835 C CA . GLU A 1 109 ? 2.953 -13.988 0.222 1.00 94.06 109 GLU A CA 1
ATOM 836 C C . GLU A 1 109 ? 2.659 -12.690 0.974 1.00 94.06 109 GLU A C 1
ATOM 838 O O . GLU A 1 109 ? 2.640 -11.608 0.384 1.00 94.06 109 GLU A O 1
ATOM 843 N N . VAL A 1 110 ? 2.425 -12.783 2.286 1.00 95.38 110 VAL A N 1
ATOM 844 C CA . VAL A 1 110 ? 2.223 -11.600 3.134 1.00 95.38 110 VAL A CA 1
ATOM 845 C C . VAL A 1 110 ? 3.572 -10.935 3.374 1.00 95.38 110 VAL A C 1
ATOM 847 O O . VAL A 1 110 ? 4.452 -11.530 3.991 1.00 95.38 110 VAL A O 1
ATOM 850 N N . LEU A 1 111 ? 3.709 -9.692 2.920 1.00 94.38 111 LEU A N 1
ATOM 851 C CA . LEU A 1 111 ? 4.946 -8.922 3.010 1.00 94.38 111 LEU A CA 1
ATOM 852 C C . LEU A 1 111 ? 4.923 -7.938 4.187 1.00 94.38 111 LEU A C 1
ATOM 854 O O . LEU A 1 111 ? 5.893 -7.842 4.935 1.00 94.38 111 LEU A O 1
ATOM 858 N N . TYR A 1 112 ? 3.801 -7.238 4.381 1.00 97.12 112 TYR A N 1
ATOM 859 C CA . TYR A 1 112 ? 3.668 -6.199 5.406 1.00 97.12 112 TYR A CA 1
ATOM 860 C C . TYR A 1 112 ? 2.330 -6.262 6.140 1.00 97.12 112 TYR A C 1
ATOM 862 O O . TYR A 1 112 ? 1.370 -6.896 5.692 1.00 97.12 112 TYR A O 1
ATOM 870 N N . LYS A 1 113 ? 2.256 -5.552 7.270 1.00 98.06 113 LYS A N 1
ATOM 871 C CA . LYS A 1 113 ? 1.018 -5.348 8.030 1.00 98.06 113 LYS A CA 1
ATOM 872 C C . LYS A 1 113 ? 0.509 -3.925 7.877 1.00 98.06 113 LYS A C 1
ATOM 874 O O . LYS A 1 113 ? 1.270 -2.972 8.016 1.00 98.06 113 LYS A O 1
ATOM 879 N N . VAL A 1 114 ? -0.791 -3.775 7.638 1.00 97.62 114 VAL A N 1
ATOM 880 C CA . VAL A 1 114 ? -1.445 -2.461 7.601 1.00 97.62 114 VAL A CA 1
ATOM 881 C C . VAL A 1 114 ? -1.542 -1.906 9.020 1.00 97.62 114 VAL A C 1
ATOM 883 O O . VAL A 1 114 ? -2.137 -2.533 9.894 1.00 97.62 114 VAL A O 1
ATOM 886 N N . MET A 1 115 ? -1.014 -0.703 9.234 1.00 96.62 115 MET A N 1
ATOM 887 C CA . MET A 1 115 ? -1.098 0.008 10.511 1.00 96.62 115 MET A CA 1
ATOM 888 C C . MET A 1 115 ? -2.224 1.040 10.523 1.00 96.62 115 MET A C 1
ATOM 890 O O . MET A 1 115 ? -3.013 1.097 11.464 1.00 96.62 115 MET A O 1
ATOM 894 N N . LYS A 1 116 ? -2.279 1.893 9.495 1.00 95.81 116 LYS A N 1
ATOM 895 C CA . LYS A 1 116 ? -3.251 2.990 9.385 1.00 95.81 116 LYS A CA 1
ATOM 896 C C . LYS A 1 116 ? -3.691 3.165 7.939 1.00 95.81 116 LYS A C 1
ATOM 898 O O . LYS A 1 116 ? -2.922 2.894 7.019 1.00 95.81 116 LYS A O 1
ATOM 903 N N . SER A 1 117 ? -4.909 3.658 7.753 1.00 96.06 117 SER A N 1
ATOM 904 C CA . SER A 1 117 ? -5.483 3.934 6.438 1.00 96.06 117 SER A CA 1
ATOM 905 C C . SER A 1 117 ? -6.273 5.238 6.449 1.00 96.06 117 SER A C 1
ATOM 907 O O . SER A 1 117 ? -6.961 5.526 7.429 1.00 96.06 117 SER A O 1
ATOM 909 N N . PHE A 1 118 ? -6.193 6.001 5.360 1.00 95.31 118 PHE A N 1
ATOM 910 C CA . PHE A 1 118 ? -6.822 7.318 5.216 1.00 95.31 118 PHE A CA 1
ATOM 911 C C . PHE A 1 118 ? -7.481 7.481 3.838 1.00 95.31 118 PHE A C 1
ATOM 913 O O . PHE A 1 118 ? -7.151 6.743 2.904 1.00 95.31 118 PHE A O 1
ATOM 920 N N . LYS A 1 119 ? -8.409 8.439 3.741 1.00 91.19 119 LYS 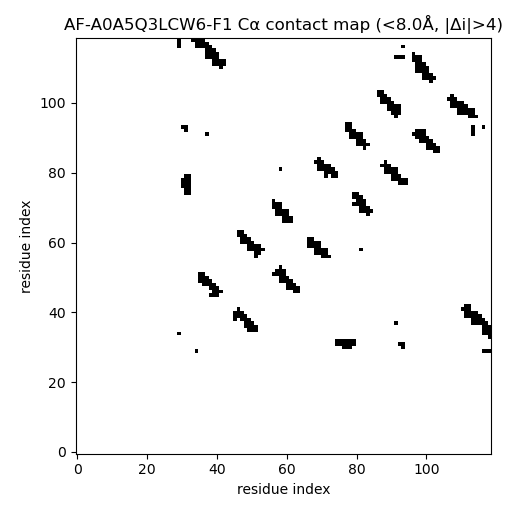A N 1
ATOM 921 C CA . LYS A 1 119 ? -9.077 8.875 2.502 1.00 91.19 119 LYS A CA 1
ATOM 922 C C . LYS A 1 119 ? -8.286 9.929 1.740 1.00 91.19 119 LYS A C 1
ATOM 924 O O . LYS A 1 119 ? -7.337 10.483 2.329 1.00 91.19 119 LYS A O 1
#